Protein AF-A0A834HIK0-F1 (afdb_monomer)

Nearest PDB structures (foldseek):
  7jl5-assembly1_A  TM=8.618E-01  e=8.139E-02  Homo sapiens
  3gw6-assembly2_D  TM=2.361E-01  e=9.756E+00  Escherichia phage K1F
  3gw6-assembly2_E  TM=1.898E-01  e=9.175E+00  Escherichia phage K1F

Secondary structure (DSSP, 8-state):
--------------EE---B-TTSSBPEEEE--STTSTT-EEEE-SSS-S--EEE--EE-------------------------THHHHHHHHHHHHHHHTTS-SSS---

Structure (mmCIF, N/CA/C/O backbone):
data_AF-A0A834HIK0-F1
#
_entry.id   AF-A0A834HIK0-F1
#
loop_
_atom_site.group_PDB
_atom_site.id
_atom_site.type_symbol
_atom_site.label_atom_id
_atom_site.label_alt_id
_atom_site.label_comp_id
_atom_site.label_asym_id
_atom_site.label_entity_id
_atom_site.label_seq_id
_atom_site.pdbx_PDB_ins_code
_atom_site.Cartn_x
_atom_site.Cartn_y
_atom_site.Cartn_z
_atom_site.occupancy
_atom_site.B_iso_or_equiv
_atom_site.auth_seq_id
_atom_site.auth_comp_id
_atom_site.auth_asym_id
_atom_site.auth_atom_id
_atom_site.pdbx_PDB_model_num
ATOM 1 N N . MET A 1 1 ? 26.607 30.546 -29.507 1.00 40.62 1 MET A N 1
ATOM 2 C CA . MET A 1 1 ? 25.679 30.690 -28.365 1.00 40.62 1 MET A CA 1
ATOM 3 C C . MET A 1 1 ? 25.107 29.309 -28.081 1.00 40.62 1 MET A C 1
ATOM 5 O O . MET A 1 1 ? 24.380 28.804 -28.923 1.00 40.62 1 MET A O 1
ATOM 9 N N . ALA A 1 2 ? 25.528 28.645 -27.001 1.00 40.31 2 ALA A N 1
ATOM 10 C CA . ALA A 1 2 ? 25.003 27.332 -26.622 1.00 40.31 2 ALA A CA 1
ATOM 11 C C . ALA A 1 2 ? 23.926 27.535 -25.551 1.00 40.31 2 ALA A C 1
ATOM 13 O O . ALA A 1 2 ? 24.215 28.040 -24.468 1.00 40.31 2 ALA A O 1
ATOM 14 N N . SER A 1 3 ? 22.682 27.207 -25.885 1.00 44.03 3 SER A N 1
ATOM 15 C CA . SER A 1 3 ? 21.543 27.296 -24.975 1.00 44.03 3 SER A CA 1
ATOM 16 C C . SER A 1 3 ? 21.600 26.137 -23.980 1.00 44.03 3 SER A C 1
ATOM 18 O O . SER A 1 3 ? 21.235 25.009 -24.306 1.00 44.03 3 SER A O 1
ATOM 20 N N . SER A 1 4 ? 22.074 26.406 -22.765 1.00 47.12 4 SER A N 1
ATOM 21 C CA . SER A 1 4 ? 22.022 25.464 -21.645 1.00 47.12 4 SER A CA 1
ATOM 22 C C . SER A 1 4 ? 20.564 25.226 -21.254 1.00 47.12 4 SER A C 1
ATOM 24 O O . SER A 1 4 ? 19.949 26.034 -20.562 1.00 47.12 4 SER A O 1
ATOM 26 N N . SER A 1 5 ? 19.988 24.126 -21.734 1.00 56.94 5 SER A N 1
ATOM 27 C CA . SER A 1 5 ? 18.660 23.679 -21.317 1.00 56.94 5 SER A CA 1
ATOM 28 C C . SER A 1 5 ? 18.794 23.007 -19.956 1.00 56.94 5 SER A C 1
ATOM 30 O O . SER A 1 5 ? 19.074 21.815 -19.862 1.00 56.94 5 SER A O 1
ATOM 32 N N . SER A 1 6 ? 18.651 23.789 -18.890 1.00 53.59 6 SER A N 1
ATOM 33 C CA . SER A 1 6 ? 18.606 23.300 -17.513 1.00 53.59 6 SER A CA 1
ATOM 34 C C . SER A 1 6 ? 17.293 22.547 -17.284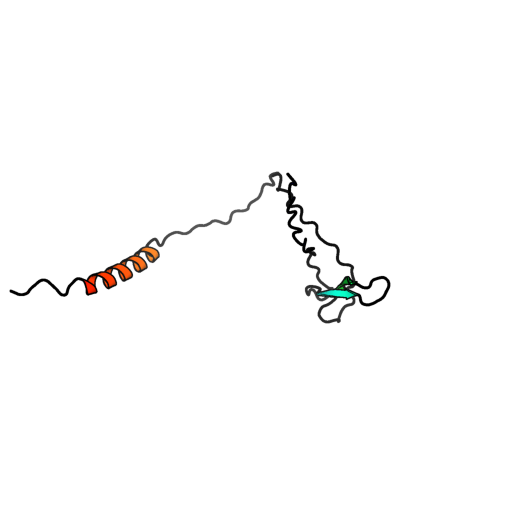 1.00 53.59 6 SER A C 1
ATOM 36 O O . SER A 1 6 ? 16.358 23.078 -16.689 1.00 53.59 6 SER A O 1
ATOM 38 N N . THR A 1 7 ? 17.173 21.316 -17.782 1.00 58.72 7 THR A N 1
ATOM 39 C CA . THR A 1 7 ? 16.078 20.433 -17.373 1.00 58.72 7 THR A CA 1
ATOM 40 C C . THR A 1 7 ? 16.337 20.044 -15.926 1.00 58.72 7 THR A C 1
ATOM 42 O O . THR A 1 7 ? 17.150 19.160 -15.657 1.00 58.72 7 THR A O 1
ATOM 45 N N . SER A 1 8 ? 15.687 20.726 -14.980 1.00 56.78 8 SER A N 1
ATOM 46 C CA . SER A 1 8 ? 15.635 20.240 -13.607 1.00 56.78 8 SER A CA 1
ATOM 47 C C . SER A 1 8 ? 14.938 18.880 -13.648 1.00 56.78 8 SER A C 1
ATOM 49 O O . SER A 1 8 ? 13.735 18.765 -13.879 1.00 56.78 8 SER A O 1
ATOM 51 N N . THR A 1 9 ? 15.712 17.804 -13.514 1.00 62.59 9 THR A N 1
ATOM 52 C CA . THR A 1 9 ? 15.179 16.456 -13.331 1.00 62.59 9 THR A CA 1
ATOM 53 C C . THR A 1 9 ? 14.558 16.409 -11.945 1.00 62.59 9 THR A C 1
ATOM 55 O O . THR A 1 9 ? 15.181 15.972 -10.979 1.00 62.59 9 THR A O 1
ATOM 58 N N . HIS A 1 10 ? 13.341 16.935 -11.825 1.00 64.81 10 HIS A N 1
ATOM 59 C CA . HIS A 1 10 ? 12.530 16.772 -10.633 1.00 64.81 10 HIS A CA 1
ATOM 60 C C . HIS A 1 10 ? 12.316 15.269 -10.458 1.00 64.81 10 HIS A C 1
ATOM 62 O O . HIS A 1 10 ? 11.663 14.632 -11.286 1.00 64.81 10 HIS A O 1
ATOM 68 N N . ALA A 1 11 ? 12.918 14.686 -9.420 1.00 71.81 11 ALA A N 1
ATOM 69 C CA . ALA A 1 11 ? 12.726 13.281 -9.104 1.00 71.81 11 ALA A CA 1
ATOM 70 C C . ALA A 1 11 ? 11.225 13.038 -8.898 1.00 71.81 11 ALA A C 1
ATOM 72 O O . ALA A 1 11 ? 10.623 13.539 -7.945 1.00 71.81 11 ALA A O 1
ATOM 73 N N . VAL A 1 12 ? 10.602 12.311 -9.825 1.00 74.81 12 VAL A N 1
ATOM 74 C CA . VAL A 1 12 ? 9.194 11.939 -9.715 1.00 74.81 12 VAL A CA 1
ATOM 75 C C . VAL A 1 12 ? 9.109 10.864 -8.643 1.00 74.81 12 VAL A C 1
ATOM 77 O O . VAL A 1 12 ? 9.450 9.709 -8.884 1.00 74.81 12 VAL A O 1
ATOM 80 N N . ILE A 1 13 ? 8.689 11.251 -7.439 1.00 81.19 13 ILE A N 1
ATOM 81 C CA . ILE A 1 13 ? 8.456 10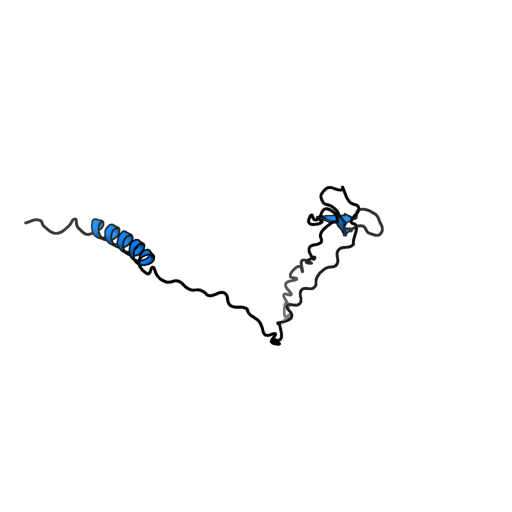.307 -6.346 1.00 81.19 13 ILE A CA 1
ATOM 82 C C . ILE A 1 13 ? 7.145 9.565 -6.649 1.00 81.19 13 ILE A C 1
ATOM 84 O O . ILE A 1 13 ? 6.079 10.194 -6.633 1.00 81.19 13 ILE A O 1
ATOM 88 N N . PRO A 1 14 ? 7.182 8.249 -6.935 1.00 83.50 14 PRO A N 1
ATOM 89 C CA . PRO A 1 14 ? 5.975 7.492 -7.222 1.00 83.50 14 PRO A CA 1
ATOM 90 C C . PRO A 1 14 ? 5.092 7.428 -5.974 1.00 83.50 14 PRO A C 1
ATOM 92 O O . PRO A 1 14 ? 5.551 7.107 -4.877 1.00 83.50 14 PRO A O 1
ATOM 95 N N . ARG A 1 15 ? 3.804 7.728 -6.145 1.00 90.56 15 ARG A N 1
ATOM 96 C CA . ARG A 1 15 ? 2.792 7.604 -5.091 1.00 90.56 15 ARG A CA 1
ATOM 97 C C . ARG A 1 15 ? 2.080 6.262 -5.222 1.00 90.56 15 ARG A C 1
ATOM 99 O O . ARG A 1 15 ? 1.870 5.774 -6.330 1.00 90.56 15 ARG A O 1
ATOM 106 N N . TYR A 1 16 ? 1.657 5.690 -4.101 1.00 92.75 16 TYR A N 1
ATOM 107 C CA . TYR A 1 16 ? 0.928 4.420 -4.049 1.00 92.75 16 TYR A CA 1
ATOM 108 C C . TYR A 1 16 ? -0.390 4.609 -3.299 1.00 92.75 16 TYR A C 1
ATOM 110 O O . TYR A 1 16 ? -0.479 5.443 -2.398 1.00 92.75 16 TYR A O 1
ATOM 118 N N . ARG A 1 17 ? -1.429 3.845 -3.660 1.00 93.94 17 ARG A N 1
ATOM 119 C CA . ARG A 1 17 ? -2.697 3.871 -2.912 1.00 93.94 17 ARG A CA 1
ATOM 120 C C . ARG A 1 17 ? -2.531 3.190 -1.557 1.00 93.94 17 ARG A C 1
ATOM 122 O O . ARG A 1 17 ? -1.767 2.232 -1.431 1.00 93.94 17 ARG A O 1
ATOM 129 N N . ALA A 1 18 ? -3.296 3.639 -0.567 1.00 94.00 18 ALA A N 1
ATOM 130 C CA . ALA A 1 18 ? -3.474 2.876 0.658 1.00 94.00 18 ALA A CA 1
ATOM 131 C C . ALA A 1 18 ? -4.243 1.578 0.355 1.00 94.00 18 ALA A C 1
ATOM 133 O O . ALA A 1 18 ? -5.190 1.574 -0.435 1.00 94.00 18 ALA A O 1
ATOM 134 N N . LYS A 1 19 ? -3.828 0.480 0.986 1.00 95.88 19 LYS A N 1
ATOM 135 C CA . LYS A 1 19 ? -4.553 -0.794 1.009 1.00 95.88 19 LYS A CA 1
ATOM 136 C C . LYS A 1 19 ? -4.716 -1.247 2.450 1.00 95.88 19 LYS A C 1
ATOM 138 O O . LYS A 1 19 ? -3.910 -0.884 3.302 1.00 95.88 19 LYS A O 1
ATOM 143 N N . TYR A 1 20 ? -5.739 -2.0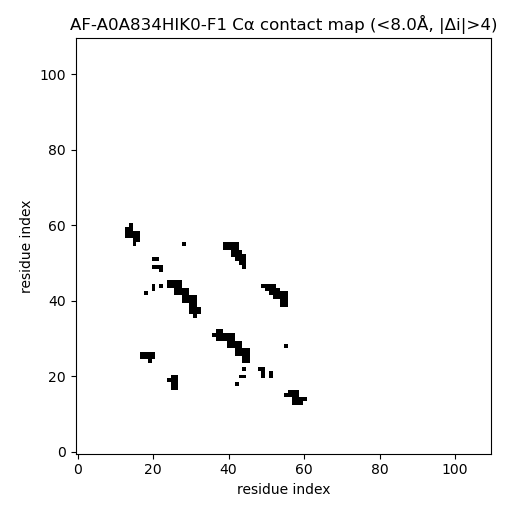52 2.698 1.00 96.94 20 TYR A N 1
ATOM 144 C CA . TYR A 1 20 ? -6.037 -2.613 4.010 1.00 96.94 20 TYR A CA 1
ATOM 145 C C . TYR A 1 20 ? -5.964 -4.134 3.945 1.00 96.94 20 TYR A C 1
ATOM 147 O O . TYR A 1 20 ? -6.356 -4.737 2.946 1.00 96.94 20 TYR A O 1
ATOM 155 N N . CYS A 1 21 ? -5.441 -4.747 5.002 1.00 96.94 21 CYS A N 1
ATOM 156 C CA . CYS A 1 21 ? -5.372 -6.197 5.133 1.00 96.94 21 CYS A CA 1
ATOM 157 C C . CYS A 1 21 ? -6.695 -6.785 5.654 1.00 96.94 21 CYS A C 1
ATOM 159 O O . CYS A 1 21 ? -7.627 -6.057 6.008 1.00 96.94 21 CYS A O 1
ATOM 161 N N . HIS A 1 22 ? -6.776 -8.114 5.763 1.00 96.19 22 HIS A N 1
ATOM 162 C CA . HIS A 1 22 ? -7.954 -8.786 6.326 1.00 96.19 22 HIS A CA 1
ATOM 163 C C . HIS A 1 22 ? -8.194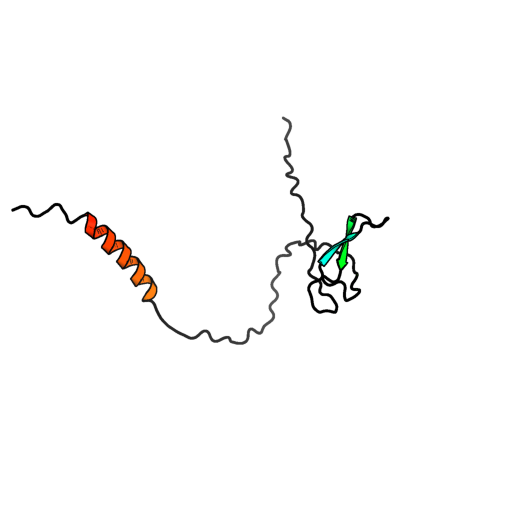 -8.441 7.804 1.00 96.19 22 HIS A C 1
ATOM 165 O O . HIS A 1 22 ? -9.343 -8.411 8.236 1.00 96.19 22 HIS A O 1
ATOM 171 N N . CYS A 1 23 ? -7.148 -8.058 8.545 1.00 97.00 23 CYS A N 1
ATOM 172 C CA . CYS A 1 23 ? -7.254 -7.541 9.915 1.00 97.00 23 CYS A CA 1
ATOM 173 C C . CYS A 1 23 ? -7.831 -6.114 9.994 1.00 97.00 23 CYS A C 1
ATOM 175 O O . CYS A 1 23 ? -7.862 -5.544 11.078 1.00 97.00 23 CYS A O 1
ATOM 177 N N . LYS A 1 24 ? -8.231 -5.510 8.863 1.00 97.00 24 LYS A N 1
ATOM 178 C CA . LYS A 1 24 ? -8.724 -4.122 8.759 1.00 97.00 24 LYS A CA 1
ATOM 179 C C . LYS A 1 24 ? -7.696 -3.049 9.136 1.00 97.00 24 LYS A C 1
ATOM 181 O O . LYS A 1 24 ? -8.045 -1.889 9.314 1.00 97.00 24 LYS A O 1
ATOM 186 N N . LEU A 1 25 ? -6.419 -3.419 9.186 1.00 97.38 25 LEU A N 1
ATOM 187 C CA . LEU A 1 25 ? -5.307 -2.497 9.393 1.00 97.38 25 LEU A CA 1
ATOM 188 C C . LEU A 1 25 ? -4.739 -2.056 8.046 1.00 97.38 25 LEU A C 1
ATOM 190 O O . LEU A 1 25 ? -4.802 -2.797 7.060 1.00 97.38 25 LEU A O 1
ATOM 194 N N . GLN A 1 26 ? -4.161 -0.857 8.003 1.00 97.88 26 GLN A N 1
ATOM 195 C CA . GLN A 1 26 ? -3.468 -0.379 6.812 1.00 97.88 26 GLN A CA 1
ATOM 196 C C . GLN A 1 26 ? -2.255 -1.276 6.527 1.00 97.88 26 GLN A C 1
ATOM 198 O O . GLN A 1 26 ? -1.411 -1.505 7.393 1.00 97.88 26 GLN A O 1
ATOM 203 N N . ALA A 1 27 ? -2.190 -1.809 5.310 1.00 97.88 27 ALA A N 1
ATOM 204 C CA . ALA A 1 27 ? -1.087 -2.640 4.861 1.00 97.88 27 ALA A CA 1
ATOM 205 C C . ALA A 1 27 ? 0.185 -1.797 4.707 1.00 97.88 27 ALA A C 1
ATOM 207 O O . ALA A 1 27 ? 0.139 -0.654 4.244 1.00 97.88 27 ALA A O 1
ATOM 208 N N . ILE A 1 28 ? 1.322 -2.388 5.060 1.00 97.12 28 ILE A N 1
ATOM 209 C CA . ILE A 1 28 ? 2.639 -1.764 4.915 1.00 97.12 28 ILE A CA 1
ATOM 210 C C . ILE A 1 28 ? 3.258 -2.154 3.577 1.00 97.12 28 ILE A C 1
ATOM 212 O O . ILE A 1 28 ? 2.983 -3.232 3.051 1.00 97.12 28 ILE A O 1
ATOM 216 N N . ILE A 1 29 ? 4.100 -1.279 3.029 1.00 96.88 29 ILE A N 1
ATOM 217 C CA . ILE A 1 29 ? 4.850 -1.550 1.803 1.00 96.88 29 ILE A CA 1
ATOM 218 C C . ILE A 1 29 ? 6.222 -2.104 2.181 1.00 96.88 29 ILE A C 1
ATOM 220 O O . ILE A 1 29 ? 6.936 -1.508 2.988 1.00 96.88 29 ILE A O 1
ATOM 224 N N . ARG A 1 30 ? 6.601 -3.230 1.580 1.00 96.62 30 ARG A N 1
ATOM 225 C CA . ARG A 1 30 ? 7.911 -3.866 1.747 1.00 96.62 30 ARG A CA 1
ATOM 226 C C . ARG A 1 30 ? 8.618 -4.002 0.405 1.00 96.62 30 ARG A C 1
ATOM 228 O O . ARG A 1 30 ? 7.979 -4.035 -0.644 1.00 96.62 30 ARG A O 1
ATOM 235 N N . VAL A 1 31 ? 9.944 -4.107 0.452 1.00 97.06 31 VAL A N 1
ATOM 236 C CA . VAL A 1 31 ? 10.793 -4.362 -0.717 1.00 97.06 31 VAL A CA 1
ATOM 237 C C . VAL A 1 31 ? 11.079 -5.856 -0.799 1.00 97.06 31 VAL A C 1
ATOM 239 O O . VAL A 1 31 ? 11.440 -6.489 0.192 1.00 97.06 31 VAL A O 1
ATOM 242 N N . THR A 1 32 ? 10.920 -6.431 -1.983 1.00 97.31 32 THR A N 1
ATOM 243 C CA . THR A 1 32 ? 11.272 -7.830 -2.236 1.00 97.31 32 THR A CA 1
ATOM 244 C C . THR A 1 32 ? 12.787 -7.973 -2.335 1.00 97.31 32 THR A C 1
ATOM 246 O O . THR A 1 32 ? 13.430 -7.204 -3.049 1.00 97.31 32 THR A O 1
ATOM 249 N N . ASN A 1 33 ? 13.354 -8.977 -1.661 1.00 96.12 33 ASN A N 1
ATOM 250 C CA . ASN A 1 33 ? 14.783 -9.307 -1.752 1.00 96.12 33 ASN A CA 1
ATOM 251 C C . ASN A 1 33 ? 15.062 -10.583 -2.573 1.00 96.12 33 ASN A C 1
ATOM 253 O O . ASN A 1 33 ? 16.205 -10.988 -2.742 1.00 96.12 33 ASN A O 1
ATOM 257 N N . SER A 1 34 ? 14.013 -11.232 -3.078 1.00 93.69 34 SER A N 1
ATOM 258 C CA . SER A 1 34 ? 14.109 -12.463 -3.862 1.00 93.69 34 SER A CA 1
ATOM 259 C C . SER A 1 34 ? 14.216 -12.153 -5.352 1.00 93.69 34 SER A C 1
ATOM 261 O O . SER A 1 34 ? 13.372 -11.440 -5.903 1.00 93.69 34 SER A O 1
ATOM 263 N N . ASP A 1 35 ? 15.211 -12.724 -6.026 1.00 94.19 35 ASP A N 1
ATOM 264 C CA . ASP A 1 35 ? 15.268 -12.716 -7.488 1.00 94.19 35 ASP A CA 1
ATOM 265 C C . ASP A 1 35 ? 14.132 -13.573 -8.070 1.00 94.19 35 ASP A C 1
ATOM 267 O O . ASP A 1 35 ? 13.722 -14.552 -7.441 1.00 94.19 35 ASP A O 1
ATOM 271 N N . PRO A 1 36 ? 13.564 -13.215 -9.236 1.00 94.19 36 PRO A N 1
ATOM 272 C CA . PRO A 1 36 ? 13.894 -12.087 -10.123 1.00 94.19 36 PRO A CA 1
ATOM 273 C C . PRO A 1 36 ? 13.193 -10.765 -9.750 1.00 94.19 36 PRO A C 1
ATOM 275 O O . PRO A 1 36 ? 13.229 -9.793 -10.500 1.00 94.19 36 PRO A O 1
ATOM 278 N N . ASN A 1 37 ? 12.492 -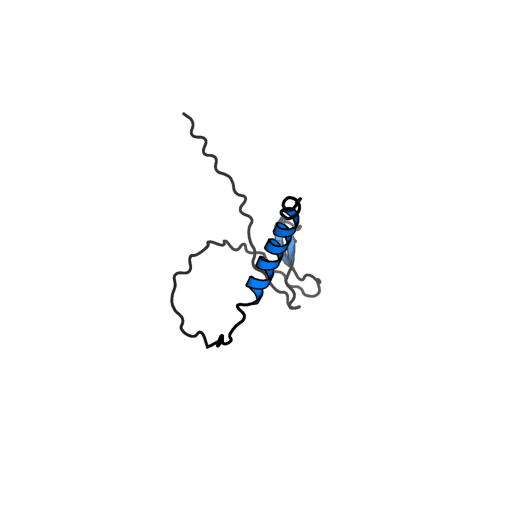10.722 -8.617 1.00 95.50 37 ASN A N 1
ATOM 279 C CA . ASN A 1 37 ? 11.638 -9.601 -8.219 1.00 95.50 37 ASN A CA 1
ATOM 280 C C . ASN A 1 37 ? 12.330 -8.620 -7.267 1.00 95.50 37 ASN A C 1
ATOM 282 O O . ASN A 1 37 ? 11.663 -7.777 -6.666 1.00 95.50 37 ASN A O 1
ATOM 286 N N . ARG A 1 38 ? 13.653 -8.719 -7.124 1.00 96.94 38 ARG A N 1
ATOM 287 C CA . ARG A 1 38 ? 14.442 -7.883 -6.228 1.00 96.94 38 ARG A CA 1
ATOM 288 C C . ARG A 1 38 ? 14.169 -6.401 -6.499 1.00 9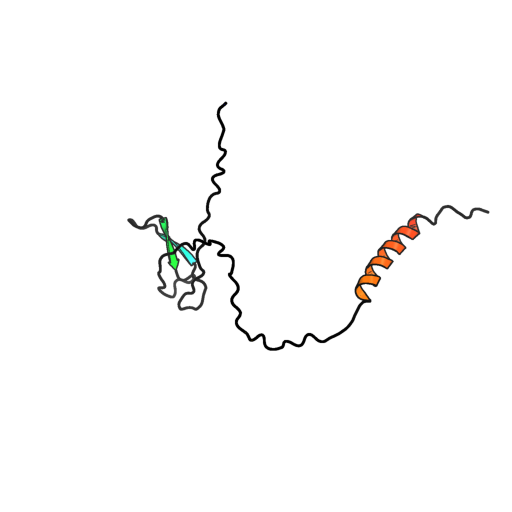6.94 38 ARG A C 1
ATOM 290 O O . ARG A 1 38 ? 14.163 -5.957 -7.644 1.00 96.94 38 ARG A O 1
ATOM 297 N N . GLY A 1 39 ? 13.894 -5.647 -5.439 1.00 95.56 39 GLY A N 1
ATOM 298 C CA . GLY A 1 39 ? 13.565 -4.222 -5.520 1.00 95.56 39 GLY A CA 1
ATOM 299 C C . GLY A 1 39 ? 12.091 -3.905 -5.807 1.00 95.56 39 GLY A C 1
ATOM 300 O O . GLY A 1 39 ? 11.689 -2.755 -5.644 1.00 95.56 39 GLY A O 1
ATOM 301 N N . LYS A 1 40 ? 11.250 -4.886 -6.173 1.00 95.69 40 LYS A N 1
ATOM 302 C CA . LYS A 1 40 ? 9.805 -4.653 -6.350 1.00 95.69 40 LYS A CA 1
ATOM 303 C C . LYS A 1 40 ? 9.101 -4.487 -5.005 1.00 95.69 40 LYS A C 1
ATOM 305 O O . LYS A 1 40 ? 9.397 -5.199 -4.042 1.00 95.69 40 LYS A O 1
ATOM 310 N N . LEU A 1 41 ? 8.133 -3.575 -4.969 1.00 96.62 41 LEU A N 1
ATOM 311 C CA . LEU A 1 41 ? 7.356 -3.240 -3.779 1.00 96.62 41 LEU A CA 1
ATOM 312 C C . LEU A 1 41 ? 6.058 -4.046 -3.703 1.00 96.62 41 LEU A C 1
ATOM 314 O O . LEU A 1 41 ? 5.333 -4.134 -4.696 1.00 96.62 41 LEU A O 1
ATOM 318 N N . TYR A 1 42 ? 5.737 -4.576 -2.525 1.00 97.31 42 TYR A N 1
ATOM 319 C CA . TYR A 1 42 ? 4.494 -5.306 -2.265 1.00 97.31 42 TYR A CA 1
ATOM 320 C C . TYR A 1 42 ? 3.851 -4.872 -0.945 1.00 97.31 42 TYR A C 1
ATOM 322 O O . TYR A 1 42 ? 4.529 -4.389 -0.036 1.00 97.31 42 TYR A O 1
ATOM 330 N N . TYR A 1 43 ? 2.536 -5.049 -0.846 1.00 97.94 43 TYR A N 1
ATOM 331 C CA . TYR A 1 43 ? 1.767 -4.836 0.374 1.00 97.94 43 TYR A CA 1
ATOM 332 C C . TYR A 1 43 ? 1.782 -6.090 1.245 1.00 97.94 43 TYR A C 1
ATOM 334 O O . TYR A 1 43 ? 1.551 -7.188 0.740 1.00 97.94 43 TYR A O 1
ATOM 342 N N . SER A 1 44 ? 1.978 -5.916 2.552 1.00 97.56 44 SER A N 1
ATOM 343 C CA . SER A 1 44 ? 1.880 -6.992 3.541 1.00 97.56 44 SER A CA 1
ATOM 344 C C . SER A 1 44 ? 1.111 -6.556 4.787 1.00 97.56 44 SER A C 1
ATOM 346 O O . SER A 1 44 ? 0.981 -5.363 5.083 1.00 97.56 44 SER A O 1
ATOM 348 N N . CYS A 1 45 ? 0.628 -7.528 5.564 1.00 97.81 45 CYS A N 1
ATOM 349 C CA . CYS A 1 45 ? 0.045 -7.251 6.874 1.00 97.81 45 CYS A CA 1
ATOM 350 C C . CYS A 1 45 ? 1.106 -6.612 7.794 1.00 97.81 45 CYS A C 1
ATOM 352 O O . CYS A 1 45 ? 2.232 -7.119 7.838 1.00 97.81 45 CYS A O 1
ATOM 354 N N . PRO A 1 46 ? 0.782 -5.539 8.542 1.00 97.56 46 PRO A N 1
ATOM 355 C CA . PRO A 1 46 ? 1.714 -4.958 9.510 1.00 97.56 46 PRO A CA 1
ATOM 356 C C . PRO A 1 46 ? 2.071 -5.937 10.635 1.00 97.56 46 PRO A C 1
ATOM 358 O O . PRO A 1 46 ? 3.229 -6.018 11.026 1.00 97.56 46 PRO A O 1
ATOM 361 N N . ASN A 1 47 ? 1.097 -6.728 11.092 1.00 96.50 47 ASN A N 1
ATOM 362 C CA . ASN A 1 47 ? 1.271 -7.659 12.209 1.00 96.50 47 ASN A CA 1
ATOM 363 C C . ASN A 1 47 ? 1.712 -9.062 11.762 1.00 96.50 47 ASN A C 1
ATOM 365 O O . ASN A 1 47 ? 1.948 -9.915 12.607 1.00 96.50 47 ASN A O 1
ATOM 369 N N . GLY A 1 48 ? 1.755 -9.337 10.452 1.00 94.31 48 GLY A N 1
ATOM 370 C CA . GLY A 1 48 ? 2.075 -10.669 9.921 1.00 94.31 48 GLY A CA 1
ATOM 371 C C . GLY A 1 48 ? 1.052 -11.766 10.248 1.00 94.31 48 GLY A C 1
ATOM 372 O O . GLY A 1 48 ? 1.359 -12.935 10.078 1.00 94.31 48 GLY A O 1
ATOM 373 N N . VAL A 1 49 ? -0.147 -11.407 10.725 1.00 96.44 49 VAL A N 1
ATOM 374 C CA . VAL A 1 49 ? -1.182 -12.374 11.145 1.00 96.44 49 VAL A CA 1
ATOM 375 C C . VAL A 1 49 ? -1.998 -12.907 9.965 1.00 96.44 49 VAL A C 1
ATOM 377 O O . VAL A 1 49 ? -2.499 -14.022 10.022 1.00 96.44 49 VAL A O 1
ATOM 380 N N . CYS A 1 50 ? -2.166 -12.110 8.907 1.00 96.12 50 CYS A N 1
ATOM 381 C CA . CYS A 1 50 ? -2.844 -12.550 7.690 1.00 96.12 50 CYS A CA 1
ATOM 382 C C . CYS A 1 50 ? -1.929 -12.444 6.475 1.00 9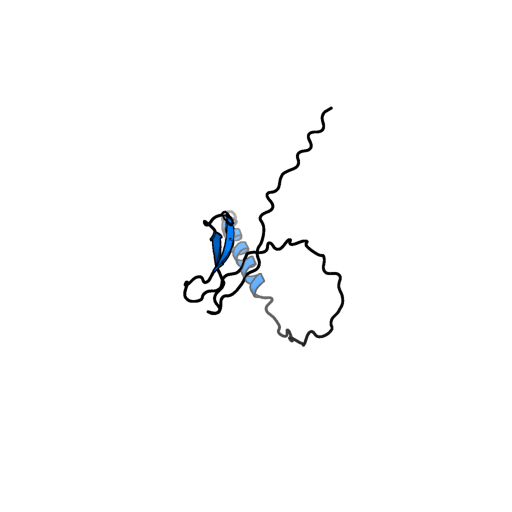6.12 50 CYS A C 1
ATOM 384 O O . CYS A 1 50 ? -1.102 -11.532 6.377 1.00 96.12 50 CYS A O 1
ATOM 386 N N . ASP A 1 51 ? -2.176 -13.321 5.509 1.00 94.12 51 ASP A N 1
ATOM 387 C CA . ASP A 1 51 ? -1.342 -13.499 4.322 1.00 94.12 51 ASP A CA 1
ATOM 388 C C . ASP A 1 51 ? -1.767 -12.591 3.165 1.00 94.12 51 ASP A C 1
ATOM 390 O O . ASP A 1 51 ? -1.826 -13.006 2.008 1.00 94.12 51 ASP A O 1
ATOM 394 N N . ILE A 1 52 ? -2.088 -11.323 3.457 1.00 96.31 52 ILE A N 1
ATOM 395 C CA . ILE A 1 52 ? -2.270 -10.366 2.364 1.00 96.31 52 ILE A CA 1
ATOM 396 C C . ILE A 1 52 ? -0.939 -10.196 1.632 1.00 96.31 52 ILE A C 1
ATOM 398 O O . ILE A 1 52 ? 0.081 -9.839 2.228 1.00 96.31 52 ILE A O 1
ATOM 402 N N . TRP A 1 53 ? -0.982 -10.415 0.326 1.00 96.50 53 TRP A N 1
ATOM 403 C CA . TRP A 1 53 ? 0.150 -10.216 -0.552 1.00 96.50 53 TRP A CA 1
ATOM 404 C C . TRP A 1 53 ? -0.340 -9.696 -1.896 1.00 96.50 53 TRP A C 1
ATOM 406 O O . TRP A 1 53 ? -1.139 -10.340 -2.574 1.00 96.50 53 TRP A O 1
ATOM 416 N N . ASP A 1 54 ? 0.104 -8.497 -2.263 1.00 96.81 54 ASP A N 1
ATOM 417 C CA . ASP A 1 54 ? -0.234 -7.903 -3.552 1.00 96.81 54 ASP A CA 1
ATOM 418 C C . ASP A 1 54 ? 0.835 -6.895 -3.978 1.00 96.81 54 ASP A C 1
ATOM 420 O O . ASP A 1 54 ? 1.407 -6.184 -3.148 1.00 96.81 54 ASP A O 1
ATOM 424 N N . TRP A 1 55 ? 1.087 -6.788 -5.276 1.00 96.94 55 TRP A N 1
ATOM 425 C CA . TRP A 1 55 ? 2.087 -5.872 -5.815 1.00 96.94 55 TRP A CA 1
ATOM 426 C C . TRP A 1 55 ? 1.627 -4.411 -5.725 1.00 96.94 55 TRP A C 1
ATOM 428 O O . TRP A 1 55 ? 0.453 -4.073 -5.933 1.00 96.94 55 TRP A O 1
ATOM 438 N N . CYS A 1 56 ? 2.571 -3.506 -5.458 1.00 96.12 56 CYS A N 1
ATOM 439 C CA . CYS A 1 56 ? 2.311 -2.074 -5.511 1.00 96.12 56 CYS A CA 1
ATOM 440 C C . CYS A 1 56 ? 2.172 -1.603 -6.964 1.00 96.12 56 CYS A C 1
ATOM 442 O O . CYS A 1 56 ? 3.013 -1.895 -7.812 1.00 96.12 56 CYS A O 1
ATOM 444 N N . LYS A 1 57 ? 1.119 -0.827 -7.244 1.00 93.62 57 LYS A N 1
ATOM 445 C CA . LYS A 1 57 ? 0.909 -0.160 -8.536 1.00 93.62 57 LYS A CA 1
ATOM 446 C C . LYS A 1 57 ? 0.998 1.352 -8.315 1.00 93.62 57 LYS A C 1
ATOM 448 O O . LYS A 1 57 ? 0.212 1.863 -7.509 1.00 93.62 57 LYS A O 1
ATOM 453 N N . PRO A 1 58 ? 1.941 2.062 -8.960 1.00 91.38 58 PRO A N 1
ATOM 454 C CA . PRO A 1 58 ? 2.054 3.502 -8.794 1.00 91.38 58 PRO A CA 1
ATOM 455 C C . PRO A 1 58 ? 0.797 4.181 -9.338 1.00 91.38 58 PRO A C 1
ATOM 457 O O . PRO A 1 58 ? 0.293 3.832 -10.407 1.00 91.38 58 PRO A O 1
ATOM 460 N N . ILE A 1 59 ? 0.286 5.159 -8.599 1.00 89.44 59 ILE A N 1
ATOM 461 C CA . ILE A 1 59 ? -0.740 6.065 -9.104 1.00 89.44 59 ILE A CA 1
ATOM 462 C C . ILE A 1 59 ? -0.044 7.226 -9.791 1.00 89.44 59 ILE A C 1
ATOM 464 O O . ILE A 1 59 ? 0.570 8.072 -9.144 1.00 89.44 59 ILE A O 1
ATOM 468 N N . ASN A 1 60 ? -0.152 7.265 -11.116 1.00 77.75 60 ASN A N 1
ATOM 469 C CA . ASN A 1 60 ? 0.235 8.442 -11.868 1.00 77.75 60 ASN A CA 1
ATOM 470 C C . ASN A 1 60 ? -0.868 9.482 -11.648 1.00 77.75 60 ASN A C 1
ATOM 472 O O . ASN A 1 60 ? -1.911 9.446 -12.300 1.00 77.75 60 ASN A O 1
ATOM 476 N N . THR A 1 61 ? -0.706 10.336 -10.639 1.00 60.25 61 THR A N 1
ATOM 477 C CA . THR A 1 61 ? -1.632 11.446 -10.412 1.00 60.25 61 THR A CA 1
ATOM 478 C C . THR A 1 61 ? -1.394 12.476 -11.506 1.00 60.25 61 THR A C 1
ATOM 480 O O . THR A 1 61 ? -0.678 13.451 -11.293 1.00 60.25 61 THR A O 1
ATOM 483 N N . VAL A 1 62 ? -1.982 12.269 -12.684 1.00 58.12 62 VAL A N 1
ATOM 484 C CA . VAL A 1 62 ? -2.369 13.418 -13.497 1.00 58.12 62 VAL A CA 1
ATOM 485 C C . VAL A 1 62 ? -3.433 14.157 -12.684 1.00 58.12 62 VAL A C 1
ATOM 487 O O . VAL A 1 62 ? -4.426 13.532 -12.302 1.00 58.12 62 VAL A O 1
ATOM 490 N N . PRO A 1 63 ? -3.252 15.439 -12.330 1.00 52.19 63 PRO A N 1
ATOM 491 C CA . PRO A 1 63 ? -4.363 16.234 -11.842 1.00 52.19 63 PRO A CA 1
ATOM 492 C C . PRO A 1 63 ? -5.313 16.421 -13.028 1.00 52.19 63 PRO A C 1
ATOM 494 O O . PRO A 1 63 ? -5.209 17.380 -13.787 1.00 52.19 63 PRO A O 1
ATOM 497 N N . SER A 1 64 ? -6.210 15.460 -13.248 1.00 48.47 64 SER A N 1
ATOM 498 C CA . SER A 1 64 ? -7.360 15.673 -14.111 1.00 48.47 64 SER A CA 1
ATOM 499 C C . SER A 1 64 ? -8.222 16.711 -13.409 1.00 48.47 64 SER A C 1
ATOM 501 O O . SER A 1 64 ? -8.880 16.407 -12.412 1.00 48.47 64 SER A O 1
ATOM 503 N N . VAL A 1 65 ? -8.150 17.945 -13.902 1.00 51.44 65 VAL A N 1
ATOM 504 C CA . VAL A 1 65 ? -9.117 19.006 -13.626 1.00 51.44 65 VAL A CA 1
ATOM 505 C C . VAL A 1 65 ? -10.515 18.372 -13.636 1.00 51.44 65 VAL A C 1
ATOM 507 O O . VAL A 1 65 ? -10.860 17.728 -14.631 1.00 51.44 65 VAL A O 1
ATOM 510 N N . PRO A 1 66 ? -11.317 18.482 -12.563 1.00 47.25 66 PRO A N 1
ATOM 511 C CA . PRO A 1 66 ? -12.664 17.953 -12.598 1.00 47.25 66 PRO A CA 1
ATOM 512 C C . PRO A 1 66 ? -13.485 18.810 -13.563 1.00 47.25 66 PRO A C 1
ATOM 514 O O . PRO A 1 66 ? -13.846 19.946 -13.261 1.00 47.25 66 PRO A O 1
ATOM 517 N N . THR A 1 67 ? -13.782 18.269 -14.744 1.00 50.03 67 THR A N 1
ATOM 518 C CA . THR A 1 67 ? -14.883 18.751 -15.576 1.00 50.03 67 THR A CA 1
ATOM 519 C C . THR A 1 67 ? -16.165 18.559 -14.772 1.00 50.03 67 THR A C 1
ATOM 521 O O . THR A 1 67 ? -16.621 17.434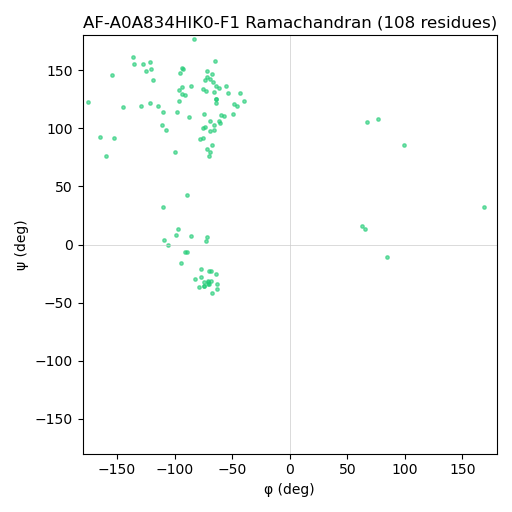 -14.577 1.00 50.03 67 THR A O 1
ATOM 524 N N . GLN A 1 68 ? -16.719 19.662 -14.265 1.00 53.38 68 GLN A N 1
ATOM 525 C CA . GLN A 1 68 ? -18.019 19.693 -13.605 1.00 53.38 68 GLN A CA 1
ATOM 526 C C . GLN A 1 68 ? -19.071 18.969 -14.456 1.00 53.38 68 GLN A C 1
ATOM 528 O O . GLN A 1 68 ? -19.393 19.391 -15.567 1.00 53.38 68 GLN A O 1
ATOM 533 N N . ARG A 1 69 ? -19.691 17.936 -13.885 1.00 50.59 69 ARG A N 1
ATOM 534 C CA . ARG A 1 69 ? -21.095 17.623 -14.153 1.00 50.59 69 ARG A CA 1
ATOM 535 C C . ARG A 1 69 ? -21.814 17.454 -12.822 1.00 50.59 69 ARG A C 1
ATOM 537 O O . ARG A 1 69 ? -21.439 16.614 -12.013 1.00 50.59 69 ARG A O 1
ATOM 544 N N . ARG A 1 70 ? -22.816 18.317 -12.631 1.00 57.16 70 ARG A N 1
ATOM 545 C CA . ARG A 1 70 ? -23.792 18.328 -11.536 1.00 57.16 70 ARG A CA 1
ATOM 546 C C . ARG A 1 70 ? -24.305 16.919 -11.228 1.00 57.16 70 ARG A C 1
ATOM 548 O O . ARG A 1 70 ? -24.825 16.260 -12.126 1.00 57.16 70 ARG A O 1
ATOM 555 N N . LEU A 1 71 ? -24.277 16.550 -9.952 1.00 47.91 71 LEU A N 1
ATOM 556 C CA . LEU A 1 71 ? -25.280 15.687 -9.342 1.00 47.91 71 LEU A CA 1
ATOM 557 C C . LEU A 1 71 ? -25.890 16.478 -8.188 1.00 47.91 71 LEU A C 1
ATOM 559 O O . LEU A 1 71 ? -25.187 17.004 -7.334 1.00 47.91 71 LEU A O 1
ATOM 563 N N . CYS A 1 72 ? -27.200 16.645 -8.282 1.00 42.91 72 CYS A N 1
ATOM 564 C CA . CYS A 1 72 ? -28.072 17.276 -7.310 1.00 42.91 72 CYS A CA 1
ATOM 565 C C . CYS A 1 72 ? -28.083 16.441 -6.017 1.00 42.91 72 CYS A C 1
ATOM 567 O O . CYS A 1 72 ? -27.866 15.231 -6.107 1.00 42.91 72 CYS A O 1
ATOM 569 N N . HIS A 1 73 ? -28.450 17.080 -4.903 1.00 49.97 73 HIS A N 1
ATOM 570 C CA . HIS A 1 73 ? -28.539 16.605 -3.507 1.00 49.97 73 HIS A CA 1
ATOM 571 C C . HIS A 1 73 ? -27.338 16.997 -2.641 1.00 49.97 73 HIS A C 1
ATOM 573 O O . HIS A 1 73 ? -26.403 16.227 -2.444 1.00 49.97 73 HIS A O 1
ATOM 579 N N . GLU A 1 74 ? -27.420 18.206 -2.089 1.00 48.03 74 GLU A N 1
ATOM 580 C CA . GLU A 1 74 ? -26.861 18.486 -0.769 1.00 48.03 74 GLU A CA 1
ATOM 581 C C . GLU A 1 74 ? -28.064 18.710 0.151 1.00 48.03 74 GLU A C 1
ATOM 583 O O . GLU A 1 74 ? -28.751 19.726 0.045 1.00 48.03 74 GLU A O 1
ATOM 588 N N . ASP A 1 75 ? -28.373 17.689 0.954 1.00 41.78 75 ASP A N 1
ATOM 589 C CA . ASP A 1 75 ? -29.276 17.786 2.095 1.00 41.78 75 ASP A CA 1
ATOM 590 C C . ASP A 1 75 ? -28.785 18.888 3.044 1.00 41.78 75 ASP A C 1
ATOM 592 O O . ASP A 1 75 ? -27.591 19.019 3.328 1.00 41.78 75 ASP A O 1
ATOM 596 N N . GLU A 1 76 ? -29.741 19.688 3.503 1.00 50.44 76 GLU A N 1
ATOM 597 C CA . GLU A 1 76 ? -29.602 20.767 4.470 1.00 50.44 76 GLU A CA 1
ATOM 598 C C . GLU A 1 76 ? -28.757 20.361 5.687 1.00 50.44 76 GLU A C 1
ATOM 600 O O . GLU A 1 76 ? -29.140 19.508 6.484 1.00 50.44 76 GLU A O 1
ATOM 605 N N . ILE A 1 77 ? -27.640 21.057 5.896 1.00 51.12 77 ILE A N 1
ATOM 606 C CA . ILE A 1 77 ? -27.170 21.331 7.252 1.00 51.12 77 ILE A CA 1
ATOM 607 C C . ILE A 1 77 ? -27.442 22.813 7.487 1.00 51.12 77 ILE A C 1
ATOM 609 O O . ILE A 1 77 ? -26.694 23.681 7.030 1.00 51.12 77 ILE A O 1
ATOM 613 N N . GLU A 1 78 ? -28.561 23.084 8.162 1.00 46.25 78 GLU A N 1
ATOM 614 C CA . GLU A 1 78 ? -28.896 24.383 8.737 1.00 46.25 78 GLU A CA 1
ATOM 615 C C . GLU A 1 78 ? -27.706 24.900 9.547 1.00 46.25 78 GLU A C 1
ATOM 617 O O . GLU A 1 78 ? -27.355 24.362 10.596 1.00 46.25 78 GLU A O 1
ATOM 622 N N . ASN A 1 79 ? -27.089 25.976 9.070 1.00 43.03 79 ASN A N 1
ATOM 623 C CA . ASN A 1 79 ? -26.126 26.732 9.850 1.00 43.03 79 ASN A CA 1
ATOM 624 C C . ASN A 1 79 ? -26.846 27.959 10.424 1.00 43.03 79 ASN A C 1
ATOM 626 O O . ASN A 1 79 ? -26.769 29.062 9.885 1.00 43.03 79 ASN A O 1
ATOM 630 N N . ALA A 1 80 ? -27.590 27.738 11.507 1.00 40.38 80 ALA A N 1
ATOM 631 C CA . ALA A 1 80 ? -28.029 28.779 12.431 1.00 40.38 80 ALA A CA 1
ATOM 632 C C . ALA A 1 80 ? -27.254 28.551 13.737 1.00 40.38 80 ALA A C 1
ATOM 634 O O . ALA A 1 80 ? -27.382 27.511 14.373 1.00 40.38 80 ALA A O 1
ATOM 635 N N . THR A 1 81 ? -26.368 29.445 14.167 1.00 41.56 81 THR A N 1
ATOM 636 C CA . THR A 1 81 ? -26.740 30.595 15.009 1.00 41.56 81 THR A CA 1
ATOM 637 C C . THR A 1 81 ? -25.490 31.472 15.203 1.00 41.56 81 THR A C 1
ATOM 639 O O . THR A 1 81 ? -24.398 30.976 15.450 1.00 41.56 81 THR A O 1
ATOM 642 N N . THR A 1 82 ? -25.546 32.750 14.835 1.00 43.03 82 THR A N 1
ATOM 643 C CA . THR A 1 82 ? -25.778 33.895 15.738 1.00 43.03 82 THR A CA 1
ATOM 644 C C . THR A 1 82 ? -24.648 34.156 16.747 1.00 43.03 82 THR A C 1
ATOM 646 O O . THR A 1 82 ? -24.558 33.492 17.767 1.00 43.03 82 THR A O 1
ATOM 649 N N . GLY A 1 83 ? -23.880 35.220 16.474 1.00 45.56 83 GLY A N 1
ATOM 650 C CA . GLY A 1 83 ? -23.420 36.207 17.461 1.00 45.56 83 GLY A CA 1
ATOM 651 C C . GLY A 1 83 ? -22.269 35.839 18.400 1.00 45.56 83 GLY A C 1
ATOM 652 O O . GLY A 1 83 ? -22.491 35.172 19.394 1.00 45.56 83 GLY A O 1
ATOM 653 N N . ASP A 1 84 ? -21.086 36.429 18.176 1.00 44.69 84 ASP A N 1
ATOM 654 C CA . ASP A 1 84 ? -20.469 37.294 19.198 1.00 44.69 84 ASP A CA 1
ATOM 655 C C . ASP A 1 84 ? -19.335 38.154 18.598 1.00 44.69 84 ASP A C 1
ATOM 657 O O . ASP A 1 84 ? -18.168 37.768 18.509 1.00 44.69 84 ASP A O 1
ATOM 661 N N . GLU A 1 85 ? -19.684 39.367 18.167 1.00 53.47 85 GLU A N 1
ATOM 662 C CA . GLU A 1 85 ? -18.745 40.392 17.683 1.00 53.47 85 GLU A CA 1
ATOM 663 C C . GLU A 1 85 ? -17.906 41.017 18.829 1.00 53.47 85 GLU A C 1
ATOM 665 O O . GLU A 1 85 ? -17.148 41.961 18.612 1.00 53.47 85 GLU A O 1
ATOM 670 N N . ASN A 1 86 ? -17.991 40.513 20.070 1.00 52.88 86 ASN A N 1
ATOM 671 C CA . ASN A 1 86 ? -17.293 41.109 21.217 1.00 52.88 86 ASN A CA 1
ATOM 672 C C . ASN A 1 86 ? -15.919 40.495 21.529 1.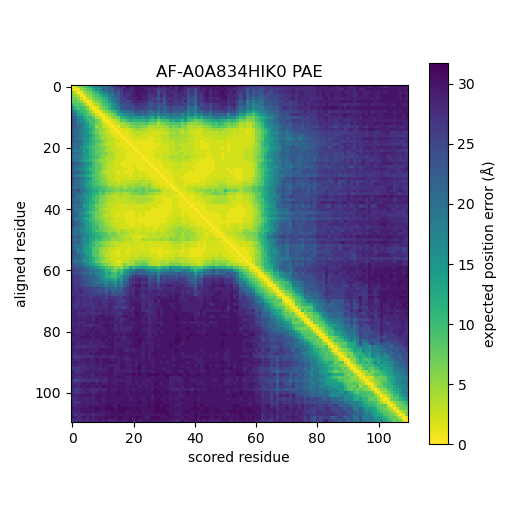00 52.88 86 ASN A C 1
ATOM 674 O O . ASN A 1 86 ? -15.119 41.131 22.218 1.00 52.88 86 ASN A O 1
ATOM 678 N N . VAL A 1 87 ? -15.583 39.310 21.007 1.00 49.53 87 VAL A N 1
ATOM 679 C CA . VAL A 1 87 ? -14.302 38.649 21.342 1.00 49.53 87 VAL A CA 1
ATOM 680 C C . VAL A 1 87 ? -13.104 39.318 20.654 1.00 49.53 87 VAL A C 1
ATOM 682 O O . VAL A 1 87 ? -12.021 39.395 21.234 1.00 49.53 87 VAL A O 1
ATOM 685 N N . ARG A 1 88 ? -13.278 39.884 19.449 1.00 52.16 88 ARG A N 1
ATOM 686 C CA . ARG A 1 88 ? -12.174 40.550 18.724 1.00 52.16 88 ARG A CA 1
ATOM 687 C C . ARG A 1 88 ? -11.815 41.918 19.320 1.00 52.16 88 ARG A C 1
ATOM 689 O O . ARG A 1 88 ? -10.637 42.234 19.424 1.00 52.16 88 ARG A O 1
ATOM 696 N N . ARG A 1 89 ? -12.800 42.683 19.812 1.00 50.75 89 ARG A N 1
ATOM 697 C CA . ARG A 1 89 ? -12.585 44.016 20.422 1.00 50.75 89 ARG A CA 1
ATOM 698 C C . ARG A 1 89 ? -11.836 43.987 21.760 1.00 50.75 89 ARG A C 1
ATOM 700 O O . ARG A 1 89 ? -11.243 44.993 22.141 1.00 50.75 89 ARG A O 1
ATOM 707 N N . GLY A 1 90 ? -11.855 42.864 22.482 1.00 49.09 90 GLY A N 1
ATOM 708 C CA . GLY A 1 90 ? -11.171 42.737 23.775 1.00 49.09 90 GLY A CA 1
ATOM 709 C C . GLY A 1 90 ? -9.642 42.703 23.667 1.00 49.09 90 GLY A C 1
ATOM 710 O O . GLY A 1 90 ? -8.951 43.200 24.556 1.00 49.09 90 GLY A O 1
ATOM 711 N N . VAL A 1 91 ? -9.108 42.161 22.568 1.00 54.00 91 VAL A N 1
ATOM 712 C CA . VAL A 1 91 ? -7.658 41.977 22.386 1.00 54.00 91 VAL A CA 1
ATOM 713 C C . VAL A 1 91 ? -6.977 43.288 21.973 1.00 54.00 91 VAL A C 1
ATOM 715 O O . VAL A 1 91 ? -5.896 43.605 22.473 1.00 54.00 91 VAL A O 1
ATOM 718 N N . ASP A 1 92 ? -7.641 44.100 21.149 1.00 54.56 92 ASP A N 1
ATOM 719 C CA . ASP A 1 92 ? -7.070 45.346 20.620 1.00 54.56 92 ASP A CA 1
ATOM 720 C C . ASP A 1 92 ? -6.940 46.447 21.696 1.00 54.56 92 ASP A C 1
ATOM 722 O O . ASP A 1 92 ? -5.951 47.187 21.727 1.00 54.56 92 ASP A O 1
ATOM 726 N N . ASN A 1 93 ? -7.872 46.510 22.657 1.00 55.56 93 ASN A N 1
ATOM 727 C CA . ASN A 1 93 ? -7.833 47.497 23.748 1.00 55.56 93 ASN A CA 1
ATOM 728 C C . ASN A 1 93 ? -6.677 47.270 24.745 1.00 55.56 93 ASN A C 1
ATOM 730 O O . ASN A 1 93 ? -6.137 48.232 25.300 1.00 55.56 93 ASN A O 1
ATOM 734 N N . ALA A 1 94 ? -6.253 46.021 24.966 1.00 55.22 94 ALA A N 1
ATOM 735 C CA . ALA A 1 94 ? -5.190 45.701 25.923 1.00 55.22 94 ALA A CA 1
ATOM 736 C C . ALA A 1 94 ? -3.796 46.153 25.443 1.00 55.22 94 ALA A C 1
ATOM 738 O O . ALA A 1 94 ? -2.952 46.547 26.256 1.00 55.22 94 ALA A O 1
ATOM 739 N N . MET A 1 95 ? -3.550 46.146 24.128 1.00 57.75 95 MET A N 1
ATOM 740 C CA . MET A 1 95 ? -2.280 46.604 23.552 1.00 57.75 95 MET A CA 1
ATOM 741 C C . MET A 1 95 ? -2.165 48.140 23.574 1.00 57.75 95 MET A C 1
ATOM 743 O O . MET A 1 95 ? -1.087 48.673 23.846 1.00 57.75 95 MET A O 1
ATOM 747 N N . ALA A 1 96 ? -3.280 48.857 23.376 1.00 55.25 96 ALA A N 1
ATOM 748 C CA . ALA A 1 96 ? -3.327 50.321 23.435 1.00 55.25 96 ALA A CA 1
ATOM 749 C C . ALA A 1 96 ? -3.079 50.867 24.857 1.00 55.25 96 ALA A C 1
ATOM 751 O O . ALA A 1 96 ? -2.297 51.804 25.031 1.00 55.25 96 ALA A O 1
ATOM 752 N N . ALA A 1 97 ? -3.663 50.242 25.888 1.00 55.59 97 ALA A N 1
ATOM 753 C CA . ALA A 1 97 ? -3.463 50.649 27.284 1.00 55.59 97 ALA A CA 1
ATOM 754 C C . ALA A 1 97 ? -1.999 50.501 27.745 1.00 55.59 97 ALA A C 1
ATOM 756 O O . ALA A 1 97 ? -1.494 51.326 28.506 1.00 55.59 97 ALA A O 1
ATOM 757 N N . ARG A 1 98 ? -1.279 49.493 27.236 1.00 54.72 98 ARG A N 1
ATOM 758 C CA . ARG A 1 98 ? 0.146 49.285 27.540 1.00 54.72 98 ARG A CA 1
ATOM 759 C C . ARG A 1 98 ? 1.058 50.340 26.907 1.00 54.72 98 ARG A C 1
ATOM 761 O O . ARG A 1 98 ? 2.046 50.723 27.526 1.00 54.72 98 ARG A O 1
ATOM 768 N N . MET A 1 99 ? 0.719 50.847 25.719 1.00 56.94 99 MET A N 1
ATOM 769 C CA . MET A 1 99 ? 1.499 51.898 25.047 1.00 56.94 99 MET A CA 1
ATOM 770 C C . MET A 1 99 ? 1.266 53.303 25.631 1.00 56.94 99 MET A C 1
ATOM 772 O O . MET A 1 99 ? 2.123 54.173 25.480 1.00 56.94 99 MET A O 1
ATOM 776 N N . ALA A 1 100 ? 0.150 53.540 26.330 1.00 56.62 100 ALA A N 1
ATOM 777 C CA . ALA A 1 100 ? -0.135 54.833 26.960 1.00 56.62 100 ALA A CA 1
ATOM 778 C C . ALA A 1 100 ? 0.653 55.073 28.266 1.00 56.62 100 ALA A C 1
ATOM 780 O O . ALA A 1 100 ? 0.980 56.216 28.584 1.00 56.62 100 ALA A O 1
ATOM 781 N N . VAL A 1 101 ? 1.024 54.017 29.001 1.00 56.00 101 VAL A N 1
ATOM 782 C CA . VAL A 1 101 ? 1.726 54.140 30.297 1.00 56.00 101 VAL A CA 1
ATOM 783 C C . VAL A 1 101 ? 3.172 54.644 30.150 1.00 56.00 101 VAL A C 1
ATOM 785 O O . VAL A 1 101 ? 3.701 55.262 31.067 1.00 56.00 101 VAL A O 1
ATOM 788 N N . LEU A 1 102 ? 3.798 54.489 28.979 1.00 54.94 102 LEU A N 1
ATOM 789 C CA . LEU A 1 102 ? 5.170 54.957 28.727 1.00 54.94 102 LEU A CA 1
ATOM 790 C C . LEU A 1 102 ? 5.270 56.406 28.209 1.00 54.94 102 LEU A C 1
ATOM 792 O O . LEU A 1 102 ? 6.376 56.929 28.104 1.00 54.94 102 LEU A O 1
ATOM 796 N N . LYS A 1 103 ? 4.149 57.081 27.908 1.00 54.53 103 LYS A N 1
ATOM 797 C CA . LYS A 1 103 ? 4.135 58.484 27.433 1.00 54.53 103 LYS A CA 1
ATOM 798 C C . LYS A 1 103 ? 3.592 59.502 28.449 1.00 54.53 103 LYS A C 1
ATOM 800 O O . LYS A 1 103 ? 3.514 60.682 28.129 1.00 54.53 103 LYS A O 1
ATOM 805 N N . GLY A 1 104 ? 3.254 59.076 29.668 1.00 54.25 104 GLY A N 1
ATOM 806 C CA . GLY A 1 104 ? 2.636 59.925 30.698 1.00 54.25 104 GLY A CA 1
ATOM 807 C C . GLY A 1 104 ? 3.562 60.502 31.780 1.00 54.25 104 GLY A C 1
ATOM 808 O O . GLY A 1 104 ? 3.053 61.064 32.742 1.00 54.25 104 GLY A O 1
ATOM 809 N N . GLN A 1 105 ? 4.892 60.374 31.674 1.00 54.97 105 GLN A N 1
ATOM 810 C CA . GLN A 1 105 ? 5.845 60.820 32.713 1.00 54.97 105 GLN A CA 1
ATOM 811 C C . GLN A 1 105 ? 6.707 62.041 32.331 1.00 54.97 105 GLN A C 1
ATOM 813 O O . GLN A 1 105 ? 7.834 62.178 32.791 1.00 54.97 105 GLN A O 1
ATOM 818 N N . LEU A 1 106 ? 6.183 62.973 31.532 1.00 51.47 106 LEU A N 1
ATOM 819 C CA . LEU A 1 106 ? 6.776 64.308 31.360 1.00 51.47 106 LEU A CA 1
ATOM 820 C C . LEU A 1 106 ? 5.680 65.308 30.985 1.00 51.47 106 LEU A C 1
ATOM 822 O O . LEU A 1 106 ? 5.354 65.468 29.813 1.00 51.47 106 LEU A O 1
ATOM 826 N N . GLY A 1 107 ? 5.079 65.964 31.980 1.00 52.59 107 GLY A N 1
ATOM 827 C CA . GLY A 1 107 ? 4.099 67.002 31.669 1.00 52.59 107 GLY A CA 1
ATOM 828 C C . GLY A 1 107 ? 3.236 67.549 32.795 1.00 52.59 107 GLY A C 1
ATOM 829 O O . GLY A 1 107 ? 2.105 67.903 32.500 1.00 52.59 107 GLY A O 1
ATOM 830 N N . THR A 1 108 ? 3.696 67.643 34.049 1.00 47.78 108 THR A N 1
ATOM 831 C CA . THR A 1 108 ? 3.158 68.646 34.998 1.00 47.78 108 THR A CA 1
ATOM 832 C C . THR A 1 108 ? 4.151 68.895 36.145 1.00 47.78 108 THR A C 1
ATOM 834 O O . THR A 1 108 ? 3.974 68.403 37.255 1.00 47.78 108 THR A O 1
ATOM 837 N N . LEU A 1 109 ? 5.225 69.643 35.877 1.00 39.53 109 LEU A N 1
ATOM 838 C CA . LEU A 1 109 ? 5.898 70.423 36.921 1.00 39.53 109 LEU A CA 1
ATOM 839 C C . LEU A 1 109 ? 5.343 71.843 36.824 1.00 39.53 109 LEU A C 1
ATOM 841 O O . LEU A 1 109 ? 5.316 72.432 35.744 1.00 39.53 109 LEU A O 1
ATOM 845 N N . ARG A 1 110 ? 4.805 72.295 37.951 1.00 42.31 110 ARG A N 1
ATOM 846 C CA . ARG A 1 110 ? 4.249 73.617 38.203 1.00 42.31 110 ARG A CA 1
ATOM 847 C C . ARG A 1 110 ? 5.327 74.496 38.821 1.00 42.31 110 ARG A C 1
ATOM 849 O O . ARG A 1 110 ? 6.186 73.917 39.523 1.00 42.31 110 ARG A O 1
#

Sequence (110 aa):
MASSSSTSTHAVIPRYRAKYCHCKLQAIIRVTNSDPNRGKLYYSCPNGVCDIWDWCKPINTVPSVPTQRRLCHEDEIENATTGDENVRRGVDNAMAARMAVLKGQLGTLR

pLDDT: mean 70.57, std 22.17, range [39.53, 97.94]

Organism: Rhododendron simsii (NCBI:txid118357)

Mean predicted aligned error: 19.43 Å

Radius of gyration: 31.3 Å; Cα contacts (8 Å, |Δi|>4): 88; chains: 1; bounding box: 55×87×67 Å

Foldseek 3Di:
DDDPPPPPPPPPDFDFDWDADPVRHTWDWDADCDPPRGRWIWTDDPVNPDGDTDGTDTDPPPVPDDPDDDDDDDPDPDDDDDDDPPPVVVVVVVVVVVVVVVVPPDDDDD

Solvent-accessible surface area (backbone atoms only — not comparable to full-atom values): 7744 Å² total; per-residue (Å²): 138,83,84,81,79,80,74,78,80,71,80,80,77,81,42,68,76,90,50,65,31,92,86,72,42,70,37,39,81,44,71,36,84,51,81,95,47,52,73,42,48,30,36,31,37,73,82,67,83,50,88,48,73,48,75,66,62,72,53,80,79,69,84,72,75,82,77,88,73,91,76,88,84,79,79,86,77,85,88,80,80,84,87,76,87,61,68,69,61,59,61,59,54,59,59,53,59,62,62,51,68,78,70,71,84,80,87,83,86,129